Protein AF-A0A1B6KM93-F1 (afdb_monomer_lite)

pLDDT: mean 77.24, std 13.95, range [40.12, 96.69]

Foldseek 3Di:
DPVVVLVCCLVCLQVDFDPVVVVVVVVVVVVVCVVCVPPPDDVVVVVVVVVVVVVVLVVVQVVVCVVCPPQFPHADPNHTDHPPDDDQPCVDPVSVVVVVVVVLVVLLVLLQVFLVSQPVPDPPCSVVVLLCQWQAPSDVSSPPHPDDPPPDDDDGHGRGNRSVSSSVVSVVVSPPDPD

Structure (mmCIF, N/CA/C/O backbone):
data_AF-A0A1B6KM93-F1
#
_entry.id   AF-A0A1B6KM93-F1
#
loop_
_atom_site.group_PDB
_atom_site.id
_atom_site.type_symbol
_atom_site.label_atom_id
_atom_site.label_alt_id
_atom_site.label_comp_id
_atom_site.label_asym_id
_atom_site.label_entity_id
_atom_site.label_seq_id
_atom_site.pdbx_PDB_ins_code
_atom_site.Cartn_x
_atom_site.Cartn_y
_atom_site.Cartn_z
_atom_site.occupancy
_atom_site.B_iso_or_equiv
_atom_site.auth_seq_id
_atom_site.auth_comp_id
_atom_site.auth_asym_id
_atom_site.auth_atom_id
_atom_site.pdbx_PDB_model_num
ATOM 1 N N . GLN A 1 1 ? 16.558 24.446 -20.210 1.00 44.00 1 GLN A N 1
ATOM 2 C CA . GLN A 1 1 ? 15.477 23.505 -19.841 1.00 44.00 1 GLN A CA 1
ATOM 3 C C . GLN A 1 1 ? 15.990 22.076 -19.591 1.00 44.00 1 GLN A C 1
ATOM 5 O O . GLN A 1 1 ? 15.409 21.379 -18.768 1.00 44.00 1 GLN A O 1
ATOM 10 N N . ASP A 1 2 ? 17.076 21.635 -20.243 1.00 51.69 2 ASP A N 1
ATOM 11 C CA . ASP A 1 2 ? 17.429 20.204 -20.368 1.00 51.69 2 ASP A CA 1
ATOM 12 C C . ASP A 1 2 ? 17.963 19.510 -19.104 1.00 51.69 2 ASP A C 1
ATOM 14 O O . ASP A 1 2 ? 17.786 18.304 -18.944 1.00 51.69 2 ASP A O 1
ATOM 18 N N . SER A 1 3 ? 18.575 20.238 -18.159 1.00 51.62 3 SER A N 1
ATOM 19 C CA . SER A 1 3 ? 19.105 19.602 -16.939 1.00 51.62 3 SER A CA 1
ATOM 20 C C . SER A 1 3 ? 18.003 19.150 -15.976 1.00 51.62 3 SER A C 1
ATOM 22 O O . SER A 1 3 ? 18.165 18.139 -15.295 1.00 51.62 3 SER A O 1
ATOM 24 N N . TRP A 1 4 ? 16.870 19.859 -15.948 1.00 49.06 4 TRP A N 1
ATOM 25 C CA . TRP A 1 4 ? 15.710 19.493 -15.138 1.00 49.06 4 TRP A CA 1
ATOM 26 C C . TRP A 1 4 ? 15.012 18.263 -15.706 1.00 49.06 4 TRP A C 1
ATOM 28 O O . TRP A 1 4 ? 14.755 17.334 -14.949 1.00 49.06 4 TRP A O 1
ATOM 38 N N . ASP A 1 5 ? 14.803 18.184 -17.026 1.00 55.75 5 ASP A N 1
ATOM 39 C CA . ASP A 1 5 ? 14.232 16.976 -17.637 1.00 55.75 5 ASP A CA 1
ATOM 40 C C . ASP A 1 5 ? 15.175 15.775 -17.472 1.00 55.75 5 ASP A C 1
ATOM 42 O O . ASP A 1 5 ? 14.716 14.671 -17.191 1.00 55.75 5 ASP A O 1
ATOM 46 N N . HIS A 1 6 ? 16.499 15.969 -17.530 1.00 58.22 6 HIS A N 1
ATOM 47 C CA . HIS A 1 6 ? 17.445 14.875 -17.299 1.00 58.22 6 HIS A CA 1
ATOM 48 C C . HIS A 1 6 ? 17.464 14.393 -15.836 1.00 58.22 6 HIS A C 1
ATOM 50 O O . HIS A 1 6 ? 17.442 13.187 -15.582 1.00 58.22 6 HIS A O 1
ATOM 56 N N . ARG A 1 7 ? 17.418 15.314 -14.863 1.00 57.62 7 ARG A N 1
ATOM 57 C CA . ARG A 1 7 ? 17.329 14.981 -13.427 1.00 57.62 7 ARG A CA 1
ATOM 58 C C . ARG A 1 7 ? 15.984 14.349 -13.067 1.00 57.62 7 ARG A C 1
ATOM 60 O O . ARG A 1 7 ? 15.959 13.358 -12.343 1.00 57.62 7 ARG A O 1
ATOM 67 N N . CYS A 1 8 ? 14.883 14.855 -13.619 1.00 55.50 8 CYS A N 1
ATOM 68 C CA . CYS A 1 8 ? 13.566 14.241 -13.484 1.00 55.50 8 CYS A CA 1
ATOM 69 C C . CYS A 1 8 ? 13.518 12.867 -14.165 1.00 55.50 8 CYS A C 1
ATOM 71 O O . CYS A 1 8 ? 12.924 11.948 -13.618 1.00 55.50 8 CYS A O 1
ATOM 73 N N . ARG A 1 9 ? 14.173 12.665 -15.316 1.00 57.44 9 ARG A N 1
ATOM 74 C CA . ARG A 1 9 ? 14.289 11.335 -15.943 1.00 57.44 9 ARG A CA 1
ATOM 75 C C . ARG A 1 9 ? 15.038 10.343 -15.067 1.00 57.44 9 ARG A C 1
ATOM 77 O O . ARG A 1 9 ? 14.608 9.200 -14.996 1.00 57.44 9 ARG A O 1
ATOM 84 N N . LEU A 1 10 ? 16.110 10.768 -14.399 1.00 59.44 10 LEU A N 1
ATOM 85 C CA . LEU A 1 10 ? 16.860 9.909 -13.482 1.00 59.44 10 LEU A CA 1
ATOM 86 C C . LEU A 1 10 ? 16.018 9.545 -12.247 1.00 59.44 10 LEU A C 1
ATOM 88 O O . LEU A 1 10 ? 15.883 8.370 -11.918 1.00 59.44 10 LEU A O 1
ATOM 92 N N . LEU A 1 11 ? 15.409 10.546 -11.601 1.00 59.16 11 LEU A N 1
ATOM 93 C CA . LEU A 1 11 ? 14.628 10.371 -10.369 1.00 59.16 11 LEU A CA 1
ATOM 94 C C . LEU A 1 11 ? 13.292 9.646 -10.594 1.00 59.16 11 LEU A C 1
ATOM 96 O O . LEU A 1 11 ? 12.823 8.940 -9.709 1.00 59.16 11 LEU A O 1
ATOM 100 N N . PHE A 1 12 ? 12.693 9.786 -11.779 1.00 62.12 12 PHE A N 1
ATOM 101 C CA . PHE A 1 12 ? 11.371 9.245 -12.108 1.00 62.12 12 PHE A CA 1
ATOM 102 C C . PHE A 1 12 ? 11.409 8.163 -13.199 1.00 62.12 12 PHE A C 1
ATOM 104 O O . PHE A 1 12 ? 10.384 7.898 -13.826 1.00 62.12 12 PHE A O 1
ATOM 111 N N . CYS A 1 13 ? 12.549 7.506 -13.444 1.00 63.72 13 CYS A N 1
ATOM 112 C CA . CYS A 1 13 ? 12.642 6.444 -14.459 1.00 63.72 13 CYS A CA 1
ATOM 113 C C . CYS A 1 13 ? 11.688 5.261 -14.188 1.00 63.72 13 CYS A C 1
ATOM 115 O O . CYS A 1 13 ? 11.102 4.737 -15.130 1.00 63.72 13 CYS A O 1
ATOM 117 N N . CYS A 1 14 ? 11.451 4.916 -12.914 1.00 59.94 14 CYS A N 1
ATOM 118 C CA . CYS A 1 14 ? 10.459 3.913 -12.489 1.00 59.94 14 CYS A CA 1
ATOM 119 C C . CYS A 1 14 ? 9.000 4.404 -12.558 1.00 59.94 14 CYS A C 1
ATOM 121 O O . CYS A 1 14 ? 8.076 3.594 -12.540 1.00 59.94 14 CYS A O 1
ATOM 123 N N . ILE A 1 15 ? 8.785 5.723 -12.611 1.00 60.69 15 ILE A N 1
ATOM 124 C CA . ILE A 1 15 ? 7.458 6.357 -12.713 1.00 60.69 15 ILE A CA 1
ATOM 125 C C . ILE A 1 15 ? 7.076 6.598 -14.181 1.00 60.69 15 ILE A C 1
ATOM 127 O O . ILE A 1 15 ? 5.896 6.633 -14.526 1.00 60.69 15 ILE A O 1
ATOM 131 N N . ARG A 1 16 ? 8.063 6.741 -15.073 1.00 52.31 16 ARG A N 1
ATOM 132 C CA . ARG A 1 16 ? 7.851 6.996 -16.500 1.00 52.31 16 ARG A CA 1
ATOM 133 C C . ARG A 1 16 ? 7.408 5.708 -17.207 1.00 52.31 16 ARG A C 1
ATOM 135 O O . ARG A 1 16 ? 8.227 4.846 -17.518 1.00 52.31 16 ARG A O 1
ATOM 142 N N . SER A 1 17 ? 6.114 5.606 -17.494 1.00 51.66 17 SER A N 1
ATOM 143 C CA . SER A 1 17 ? 5.546 4.526 -18.303 1.00 51.66 17 SER A CA 1
ATOM 144 C C . SER A 1 17 ? 5.648 4.798 -19.808 1.00 51.66 17 SER A C 1
ATOM 146 O O . SER A 1 17 ? 5.855 5.930 -20.263 1.00 51.66 17 SER A O 1
ATOM 148 N N . THR A 1 18 ? 5.392 3.733 -20.563 1.00 54.69 18 THR A N 1
ATOM 149 C CA . THR A 1 18 ? 5.036 3.702 -21.985 1.00 54.69 18 THR A CA 1
ATOM 150 C C . THR A 1 18 ? 3.966 4.745 -22.353 1.00 54.69 18 THR A C 1
ATOM 152 O O . THR A 1 18 ? 3.224 5.226 -21.490 1.00 54.69 18 THR A O 1
ATOM 155 N N . ASP A 1 19 ? 3.895 5.118 -23.636 1.00 52.81 19 ASP A N 1
ATOM 156 C CA . ASP A 1 19 ? 3.108 6.252 -24.158 1.00 52.81 19 ASP A CA 1
ATOM 157 C C . ASP A 1 19 ? 1.618 6.261 -23.769 1.00 52.81 19 ASP A C 1
ATOM 159 O O . ASP A 1 19 ? 0.994 7.320 -23.756 1.00 52.81 19 ASP A O 1
ATOM 163 N N . ARG A 1 20 ? 1.056 5.116 -23.361 1.00 53.44 20 ARG A N 1
ATOM 164 C CA . ARG A 1 20 ? -0.337 4.995 -22.920 1.00 53.44 20 ARG A CA 1
ATOM 165 C C . ARG A 1 20 ? -0.620 5.658 -21.563 1.00 53.44 20 ARG A C 1
ATOM 167 O O . ARG A 1 20 ? -1.584 6.416 -21.489 1.00 53.44 20 ARG A O 1
ATOM 174 N N . ASN A 1 21 ? 0.201 5.477 -20.514 1.00 55.47 21 ASN A N 1
ATOM 175 C CA . ASN A 1 21 ? -0.108 6.134 -19.224 1.00 55.47 21 ASN A CA 1
ATOM 176 C C . ASN A 1 21 ? 0.271 7.622 -19.214 1.00 55.47 21 ASN A C 1
ATOM 178 O O . ASN A 1 21 ? -0.268 8.361 -18.394 1.00 55.47 21 ASN A O 1
ATOM 182 N N . LYS A 1 22 ? 1.113 8.103 -20.145 1.00 59.72 22 LYS A N 1
ATOM 183 C CA . LYS A 1 22 ? 1.321 9.554 -20.333 1.00 59.72 22 LYS A CA 1
ATOM 184 C C . LYS A 1 22 ? 0.001 10.267 -20.630 1.00 59.72 22 LYS A C 1
ATOM 186 O O . LYS A 1 22 ? -0.219 11.351 -20.103 1.00 59.72 22 LYS A O 1
ATO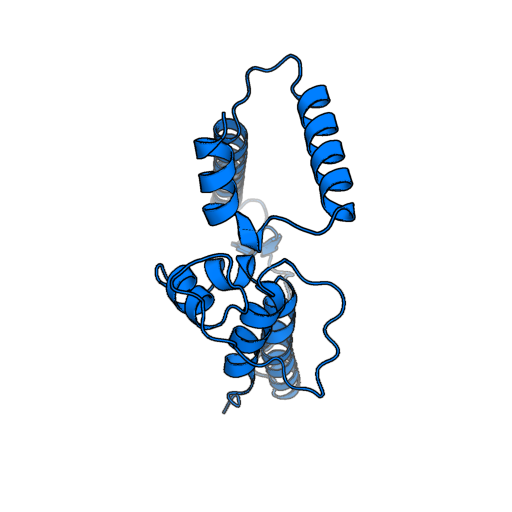M 191 N N . ASN A 1 23 ? -0.882 9.633 -21.406 1.00 61.38 23 ASN A N 1
ATOM 192 C CA . ASN A 1 23 ? -2.198 10.181 -21.723 1.00 61.38 23 ASN A CA 1
ATOM 193 C C . ASN A 1 23 ? -3.102 10.214 -20.482 1.00 61.38 23 ASN A C 1
ATOM 195 O O . ASN A 1 23 ? -3.645 11.263 -20.165 1.00 61.38 23 ASN A O 1
ATOM 199 N N . SER A 1 24 ? -3.177 9.128 -19.705 1.00 71.69 24 SER A N 1
ATOM 200 C CA . SER A 1 24 ? -4.012 9.088 -18.492 1.00 71.69 24 SER A CA 1
ATOM 201 C C . SER A 1 24 ? -3.549 10.055 -17.400 1.00 71.69 24 SER A C 1
ATOM 203 O O . SER A 1 24 ? -4.376 10.720 -16.786 1.00 71.69 24 SER A O 1
ATOM 205 N N . PHE A 1 25 ? -2.239 10.182 -17.160 1.00 68.44 25 PHE A N 1
ATOM 206 C CA . PHE A 1 25 ? -1.729 11.168 -16.200 1.00 68.44 25 PHE A CA 1
ATOM 207 C C . PHE A 1 25 ? -1.918 12.603 -16.690 1.00 68.44 25 PHE A C 1
ATOM 209 O O . PHE A 1 25 ? -2.215 13.474 -15.878 1.00 68.44 25 PHE A O 1
ATOM 216 N N . ALA A 1 26 ? -1.781 12.856 -17.996 1.00 73.81 26 ALA A N 1
ATOM 217 C CA . ALA A 1 26 ? -2.095 14.160 -18.568 1.00 73.81 26 ALA A CA 1
ATOM 218 C C . ALA A 1 26 ? -3.587 14.493 -18.429 1.00 73.81 26 ALA A C 1
ATOM 220 O O . ALA A 1 26 ? -3.916 15.632 -18.115 1.00 73.81 26 ALA A O 1
ATOM 221 N N . ASP A 1 27 ? -4.481 13.518 -18.590 1.00 76.00 27 ASP A N 1
ATOM 222 C CA . ASP A 1 27 ? -5.921 13.711 -18.402 1.00 76.00 27 ASP A CA 1
ATOM 223 C C . ASP A 1 27 ? -6.285 13.938 -16.929 1.00 76.00 27 ASP A C 1
ATOM 225 O O . ASP A 1 27 ? -7.061 14.840 -16.629 1.00 76.00 27 ASP A O 1
ATOM 229 N N . ILE A 1 28 ? -5.666 13.211 -15.991 1.00 81.31 28 ILE A N 1
ATOM 230 C CA . ILE A 1 28 ? -5.818 13.478 -14.550 1.00 81.31 28 ILE A CA 1
ATOM 231 C C . ILE A 1 28 ? -5.287 14.874 -14.207 1.00 81.31 28 ILE A C 1
ATOM 233 O O . ILE A 1 28 ? -5.949 15.624 -13.497 1.00 81.31 28 ILE A O 1
ATOM 237 N N . ALA A 1 29 ? -4.118 15.253 -14.727 1.00 78.00 29 ALA A N 1
ATOM 238 C CA . ALA A 1 29 ? -3.551 16.579 -14.505 1.00 78.00 29 ALA A CA 1
ATOM 239 C C . ALA A 1 29 ? -4.443 17.684 -15.087 1.00 78.00 29 ALA A C 1
ATOM 241 O O . ALA A 1 29 ? -4.610 18.714 -14.442 1.00 78.00 29 ALA A O 1
ATOM 242 N N . ARG A 1 30 ? -5.060 17.462 -16.256 1.00 79.19 30 ARG A N 1
ATOM 243 C CA . ARG A 1 30 ? -6.061 18.370 -16.837 1.00 79.19 30 ARG A CA 1
ATOM 244 C C . ARG A 1 30 ? -7.296 18.484 -15.951 1.00 79.19 30 ARG A C 1
ATOM 246 O O . ARG A 1 30 ? -7.665 19.596 -15.610 1.00 79.19 30 ARG A O 1
ATOM 253 N N . LEU A 1 31 ? -7.877 17.366 -15.513 1.00 84.25 31 LEU A N 1
ATOM 254 C CA . LEU A 1 31 ? -9.046 17.366 -14.625 1.00 84.25 31 LEU A CA 1
ATOM 255 C C . LEU A 1 31 ? -8.768 18.091 -13.304 1.00 84.25 31 LEU A C 1
ATOM 257 O O . LEU A 1 31 ? -9.589 18.884 -12.852 1.00 84.25 31 LEU A O 1
ATOM 261 N N . LEU A 1 32 ? -7.609 17.844 -12.691 1.00 76.56 32 LEU A N 1
ATOM 262 C CA . LEU A 1 32 ? -7.207 18.531 -11.463 1.00 76.56 32 LEU A CA 1
ATOM 263 C C . LEU A 1 32 ? -6.925 20.014 -11.724 1.00 76.56 32 LEU A C 1
ATOM 265 O O . LEU A 1 32 ? -7.325 20.849 -10.922 1.00 76.56 32 LEU A O 1
ATOM 269 N N . SER A 1 33 ? -6.293 20.355 -12.848 1.00 79.44 33 SER A N 1
ATOM 270 C CA . SER A 1 33 ? -6.052 21.747 -13.235 1.00 79.44 33 SER A CA 1
ATOM 271 C C . SER A 1 33 ? -7.346 22.507 -13.524 1.00 79.44 33 SER A C 1
ATOM 273 O O . SER A 1 33 ? -7.406 23.695 -13.230 1.00 79.44 33 SER A O 1
ATOM 275 N N . ASP A 1 34 ? -8.365 21.851 -14.081 1.00 81.38 34 ASP A N 1
ATOM 276 C CA . ASP A 1 34 ? -9.686 22.441 -14.311 1.00 81.38 34 ASP A CA 1
ATOM 277 C C . ASP A 1 34 ? -10.466 22.585 -12.998 1.00 81.38 34 ASP A C 1
ATOM 279 O O . ASP A 1 34 ? -11.120 23.601 -12.778 1.00 81.38 34 ASP A O 1
ATOM 283 N N . PHE A 1 35 ? -10.366 21.606 -12.094 1.00 80.69 35 PHE A N 1
ATOM 284 C CA . PHE A 1 35 ? -11.017 21.656 -10.782 1.00 80.69 35 PHE A CA 1
ATOM 285 C C . PHE A 1 35 ? -10.404 22.717 -9.854 1.00 80.69 35 PHE A C 1
ATOM 287 O O . PHE A 1 35 ? -11.125 23.394 -9.126 1.00 80.69 35 PHE A O 1
ATOM 294 N N . PHE A 1 36 ? -9.080 22.882 -9.892 1.00 75.44 36 PHE A N 1
ATOM 295 C CA . PHE A 1 36 ? -8.342 23.857 -9.082 1.00 75.44 36 PHE A CA 1
ATOM 296 C C . PHE A 1 36 ? -8.012 25.147 -9.837 1.00 75.44 36 PHE A C 1
ATOM 298 O O . PHE A 1 36 ? -7.194 25.929 -9.368 1.00 75.44 36 PHE A O 1
ATOM 305 N N . ARG A 1 37 ? -8.637 25.402 -10.992 1.00 75.19 37 ARG A N 1
ATOM 306 C CA . ARG A 1 37 ? -8.267 26.522 -11.873 1.00 75.19 37 ARG A CA 1
ATOM 307 C C . ARG A 1 37 ? -8.310 27.892 -11.188 1.00 75.19 37 ARG A C 1
ATOM 309 O O . ARG A 1 37 ? -7.537 28.771 -11.552 1.00 75.19 37 ARG A O 1
ATOM 316 N N . ASP A 1 38 ? -9.193 28.034 -10.202 1.00 78.00 38 ASP A N 1
ATOM 317 C CA . ASP A 1 38 ? -9.443 29.281 -9.475 1.00 78.00 38 ASP A CA 1
ATOM 318 C C . ASP A 1 38 ? -8.964 29.228 -8.007 1.00 78.00 38 ASP A C 1
ATOM 320 O O . ASP A 1 38 ? -9.225 30.149 -7.232 1.00 78.00 38 ASP A O 1
ATOM 324 N N . LEU A 1 39 ? -8.279 28.152 -7.602 1.00 69.12 39 LEU A N 1
ATOM 325 C CA . LEU A 1 39 ? -7.684 28.012 -6.274 1.00 69.12 39 LEU A CA 1
ATOM 326 C C . LEU A 1 39 ? -6.161 27.894 -6.420 1.00 69.12 39 LEU A C 1
ATOM 328 O O . LEU A 1 39 ? -5.675 26.959 -7.051 1.00 69.12 39 LEU A O 1
ATOM 332 N N . ASP A 1 40 ? -5.405 28.790 -5.783 1.00 74.50 40 ASP A N 1
ATOM 333 C CA . ASP A 1 40 ? -3.933 28.746 -5.726 1.00 74.50 40 ASP A CA 1
ATOM 334 C C . ASP A 1 40 ? -3.435 27.592 -4.823 1.00 74.50 40 ASP A C 1
ATOM 336 O O . ASP A 1 40 ? -2.781 27.812 -3.804 1.00 74.50 40 ASP A O 1
ATOM 340 N N . VAL A 1 41 ? -3.787 26.344 -5.152 1.00 73.50 41 VAL A N 1
ATOM 341 C CA . VAL A 1 41 ? -3.457 25.152 -4.356 1.00 73.50 41 VAL A CA 1
ATOM 342 C C . VAL A 1 41 ? -2.152 24.543 -4.845 1.00 73.50 41 VAL A C 1
ATOM 344 O O . VAL A 1 41 ? -2.023 24.131 -6.001 1.00 73.50 41 VAL A O 1
ATOM 347 N N . VAL A 1 42 ? -1.187 24.404 -3.944 1.00 79.31 42 VAL A N 1
ATOM 348 C CA . VAL A 1 42 ? 0.042 23.643 -4.197 1.00 79.31 42 VAL A CA 1
ATOM 349 C C . VAL A 1 42 ? -0.196 22.184 -3.769 1.00 79.31 42 VAL A C 1
ATOM 351 O O . VAL A 1 42 ? -0.945 21.945 -2.822 1.00 79.31 42 VAL A O 1
ATOM 354 N N . PRO A 1 43 ? 0.429 21.158 -4.387 1.00 75.81 43 PRO A N 1
ATOM 355 C CA . PRO A 1 43 ? 0.251 19.759 -3.970 1.00 75.81 43 PRO A CA 1
ATOM 356 C C . PRO A 1 43 ? 0.455 19.496 -2.465 1.00 75.81 43 PRO A C 1
ATOM 358 O O . PRO A 1 43 ? -0.152 18.581 -1.909 1.00 75.81 43 PRO A O 1
ATOM 361 N N . SER A 1 44 ? 1.267 20.314 -1.788 1.00 82.50 44 SER A N 1
ATOM 362 C CA . SER A 1 44 ? 1.431 20.295 -0.330 1.00 82.50 44 SER A CA 1
ATOM 363 C C . SER A 1 44 ? 0.137 20.569 0.434 1.00 82.50 44 SER A C 1
ATOM 365 O O . SER A 1 44 ? -0.078 19.959 1.478 1.00 82.50 44 SER A O 1
ATOM 367 N N . ASP A 1 45 ? -0.731 21.440 -0.075 1.00 87.69 45 ASP A N 1
ATOM 368 C CA . ASP A 1 45 ? -1.968 21.852 0.592 1.00 87.69 45 ASP A CA 1
ATOM 369 C C . ASP A 1 45 ? -3.007 20.736 0.540 1.00 87.69 45 ASP A C 1
ATOM 371 O O . ASP A 1 45 ? -3.708 20.490 1.519 1.00 87.69 45 ASP A O 1
ATOM 375 N N . VAL A 1 46 ? -3.046 19.984 -0.566 1.00 85.19 46 VAL A N 1
ATOM 376 C CA . VAL A 1 46 ? -3.867 18.770 -0.682 1.00 85.19 46 VAL A CA 1
ATOM 377 C C . VAL A 1 46 ? -3.417 17.734 0.348 1.00 85.19 46 VAL A C 1
ATOM 379 O O . VAL A 1 46 ? -4.244 17.171 1.066 1.00 85.19 46 VAL A O 1
ATOM 382 N N . VAL A 1 47 ? -2.104 17.510 0.473 1.00 88.12 47 VAL A N 1
ATOM 383 C CA . VAL A 1 47 ? -1.548 16.588 1.477 1.00 88.12 47 VAL A CA 1
ATOM 384 C C . VAL A 1 47 ? -1.868 17.070 2.893 1.00 88.12 47 VAL A C 1
ATOM 386 O O . VAL A 1 47 ? -2.343 16.281 3.710 1.00 88.12 47 VAL A O 1
ATOM 389 N N . ALA A 1 48 ? -1.666 18.356 3.184 1.00 93.81 48 ALA A N 1
ATOM 390 C CA . ALA A 1 48 ? -2.000 18.946 4.476 1.00 93.81 48 ALA A CA 1
ATOM 391 C C . ALA A 1 48 ? -3.500 18.811 4.786 1.00 93.81 48 ALA A C 1
ATOM 393 O O . ALA A 1 48 ? -3.859 18.421 5.896 1.00 93.81 48 ALA A O 1
ATOM 394 N N . GLY A 1 49 ? -4.368 19.037 3.797 1.00 93.44 49 GLY A N 1
ATOM 395 C CA . GLY A 1 49 ? -5.813 18.846 3.899 1.00 93.44 49 GLY A CA 1
ATOM 396 C C . GLY A 1 49 ? -6.187 17.406 4.247 1.00 93.44 49 GLY A C 1
ATOM 397 O O . GLY A 1 49 ? -6.926 17.182 5.203 1.00 93.44 49 GLY A O 1
ATOM 398 N N . LEU A 1 50 ? -5.619 16.415 3.554 1.00 93.75 50 LEU A N 1
ATOM 399 C CA . LEU A 1 50 ? -5.844 14.994 3.853 1.00 93.75 50 LEU A CA 1
ATOM 400 C C . LEU A 1 50 ? -5.363 14.611 5.263 1.00 93.75 50 LEU A C 1
ATOM 402 O O . LEU A 1 50 ? -6.047 13.870 5.974 1.00 93.75 50 LEU A O 1
ATOM 406 N N . VAL A 1 51 ? -4.216 15.140 5.697 1.00 95.81 51 VAL A N 1
ATOM 407 C CA . VAL A 1 51 ? -3.681 14.916 7.050 1.00 95.81 51 VAL A CA 1
ATOM 408 C C . VAL A 1 51 ? -4.590 15.535 8.113 1.00 95.81 51 VAL A C 1
ATOM 410 O O . VAL A 1 51 ? -4.902 14.879 9.111 1.00 95.81 51 VAL A O 1
ATOM 413 N N . LEU A 1 52 ? -5.045 16.773 7.905 1.00 96.69 52 LEU A N 1
ATOM 414 C CA . LEU A 1 52 ? -5.955 17.462 8.821 1.00 96.69 52 LEU A CA 1
ATOM 415 C C . LEU A 1 52 ? -7.316 16.767 8.895 1.00 96.69 52 LEU A C 1
ATOM 417 O O . LEU A 1 52 ? -7.810 16.548 9.999 1.00 96.69 52 LEU A O 1
ATOM 421 N N . LEU A 1 53 ? -7.876 16.340 7.760 1.00 96.06 53 LEU A N 1
ATOM 422 C CA . LEU A 1 53 ? -9.104 15.543 7.717 1.00 96.06 53 LEU A CA 1
ATOM 423 C C . LEU A 1 53 ? -8.949 14.251 8.519 1.00 96.06 53 LEU A C 1
ATOM 425 O O . LEU A 1 53 ? -9.799 13.930 9.348 1.00 96.06 53 LEU A O 1
ATOM 429 N N . ARG A 1 54 ? -7.834 13.532 8.343 1.00 94.00 54 ARG A N 1
ATOM 430 C CA . ARG A 1 54 ? -7.571 12.307 9.108 1.00 94.00 54 ARG A CA 1
ATOM 431 C C . ARG A 1 54 ? -7.427 12.578 10.606 1.00 94.00 54 ARG A C 1
ATOM 433 O O . ARG A 1 54 ? -7.870 11.763 11.413 1.00 94.00 54 ARG A O 1
ATOM 440 N N . LYS A 1 55 ? -6.816 13.703 10.988 1.00 94.88 55 LYS A N 1
ATOM 441 C CA . LYS A 1 55 ? -6.710 14.129 12.390 1.00 94.88 55 LYS A CA 1
ATOM 442 C C . LYS A 1 55 ? -8.084 14.458 12.973 1.00 94.88 55 LYS A C 1
ATOM 444 O O . LYS A 1 55 ? -8.382 14.015 14.076 1.00 94.88 55 LYS A O 1
ATOM 449 N N . PHE A 1 56 ? -8.917 15.180 12.229 1.00 95.56 56 PHE A N 1
ATOM 450 C CA . PHE A 1 56 ? -10.268 15.536 12.651 1.00 95.56 56 PHE A CA 1
ATOM 451 C C . PHE A 1 56 ? -11.141 14.291 12.853 1.00 95.56 56 PHE A C 1
ATOM 453 O O . PHE A 1 56 ? -11.714 14.128 13.924 1.00 95.56 56 PHE A O 1
ATOM 460 N N . GLN A 1 57 ? -11.118 13.350 11.901 1.00 93.06 57 GLN A N 1
ATOM 461 C CA . GLN A 1 57 ? -11.809 12.058 12.023 1.00 93.06 57 GLN A CA 1
ATOM 462 C C . GLN A 1 57 ? -11.423 11.299 13.300 1.00 93.06 57 GLN A C 1
ATOM 464 O O . GLN A 1 57 ? -12.286 10.720 13.950 1.00 93.06 57 GLN A O 1
ATOM 469 N N . LYS A 1 58 ? -10.135 11.299 13.678 1.00 91.69 58 LYS A N 1
ATOM 470 C CA . LYS A 1 58 ? -9.678 10.656 14.921 1.00 91.69 58 LYS A CA 1
ATOM 471 C C . LYS A 1 58 ? -10.205 11.363 16.168 1.00 91.69 58 LYS A C 1
ATOM 473 O O . LYS A 1 58 ? -10.680 10.694 17.076 1.00 91.69 58 LYS A O 1
ATOM 478 N N . ILE A 1 59 ? -10.163 12.696 16.193 1.00 92.88 59 ILE A N 1
ATOM 479 C CA . ILE A 1 59 ? -10.670 13.489 17.324 1.00 92.88 59 ILE A CA 1
ATOM 480 C C . ILE A 1 59 ? -12.175 13.263 17.510 1.00 92.88 59 ILE A C 1
ATOM 482 O O . ILE A 1 59 ? -12.633 13.086 18.636 1.00 92.88 59 ILE A O 1
ATOM 486 N N . GLU A 1 60 ? -12.950 13.231 16.423 1.00 90.94 60 GLU A N 1
ATOM 487 C CA . GLU A 1 60 ? -14.384 12.935 16.497 1.00 90.94 60 GLU A CA 1
ATOM 488 C C . GLU A 1 60 ? -14.650 11.518 17.014 1.00 90.94 60 GLU A C 1
ATOM 490 O O . GLU A 1 60 ? -15.495 11.336 17.889 1.00 90.94 60 GLU A O 1
ATOM 495 N N . GLN A 1 61 ? -13.903 10.522 16.530 1.00 90.31 61 GLN A N 1
ATOM 496 C CA . GLN A 1 61 ? -14.002 9.141 17.012 1.00 90.31 61 GLN A CA 1
ATOM 497 C C . GLN A 1 61 ? -13.703 9.040 18.514 1.00 90.31 61 GLN A C 1
ATOM 499 O O . GLN A 1 61 ? -14.474 8.430 19.254 1.00 90.31 61 GLN A O 1
ATOM 504 N N . GLU A 1 62 ? -12.635 9.689 18.984 1.00 89.38 62 GLU A N 1
ATOM 505 C CA . GLU A 1 62 ? -12.282 9.751 20.408 1.00 89.38 62 GLU A CA 1
ATOM 506 C C . GLU A 1 62 ? -13.364 10.462 21.234 1.00 89.38 62 GLU A C 1
ATOM 508 O O . GLU A 1 62 ? -13.713 10.008 22.324 1.00 89.38 62 GLU A O 1
ATOM 513 N N . ALA A 1 63 ? -13.94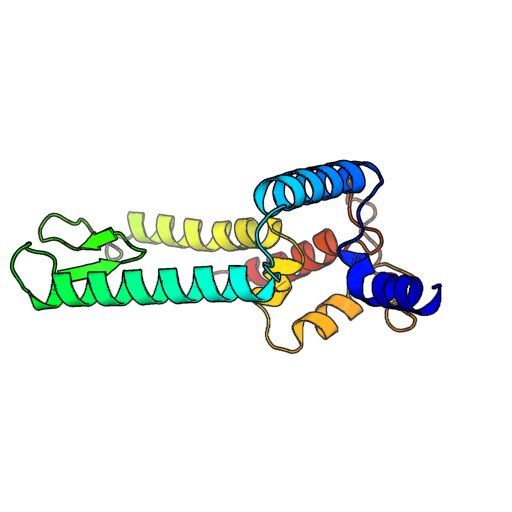6 11.549 20.721 1.00 90.00 63 ALA A N 1
ATOM 514 C CA . ALA A 1 63 ? -15.040 12.250 21.389 1.00 90.00 63 ALA A CA 1
ATOM 515 C C . ALA A 1 63 ? -16.292 11.367 21.531 1.00 90.00 63 ALA A C 1
ATOM 517 O O . ALA A 1 63 ? -16.924 11.377 22.589 1.00 90.00 63 ALA A O 1
ATOM 518 N N . VAL A 1 64 ? -16.634 10.579 20.504 1.00 87.81 64 VAL A N 1
ATOM 519 C CA . VAL A 1 64 ? -17.772 9.644 20.546 1.00 87.81 64 VAL A CA 1
ATOM 520 C C . VAL A 1 64 ? -17.544 8.533 21.573 1.00 87.81 64 VAL A C 1
ATOM 522 O O . VAL A 1 64 ? -18.452 8.246 22.355 1.00 87.81 64 VAL A O 1
ATOM 525 N N . VAL A 1 65 ? -16.340 7.955 21.616 1.00 87.94 65 VAL A N 1
ATOM 526 C CA . VAL A 1 65 ? -15.973 6.934 22.615 1.00 87.94 65 VAL A CA 1
ATOM 527 C C . VAL A 1 65 ? -16.038 7.520 24.031 1.00 87.94 65 VAL A C 1
ATOM 529 O O . VAL A 1 65 ? -16.692 6.959 24.908 1.00 87.94 65 VAL A O 1
ATOM 532 N N . ASN A 1 66 ? -15.464 8.709 24.247 1.00 86.69 66 ASN A N 1
ATOM 533 C CA . ASN A 1 66 ? -15.448 9.366 25.558 1.00 86.69 66 ASN A CA 1
ATOM 534 C C . ASN A 1 66 ? -16.847 9.732 26.078 1.00 86.69 66 ASN A C 1
ATOM 536 O O . ASN A 1 66 ? -17.074 9.742 27.289 1.00 86.69 66 ASN A O 1
ATOM 540 N N . GLN A 1 67 ? -17.801 10.018 25.190 1.00 83.19 67 GLN A N 1
ATOM 541 C CA . GLN A 1 67 ? -19.166 10.362 25.588 1.00 83.19 67 GLN A CA 1
ATOM 542 C C . GLN A 1 67 ? -19.968 9.173 26.143 1.00 83.19 67 GLN A C 1
ATOM 544 O O . GLN A 1 67 ? -21.009 9.423 26.746 1.00 83.19 67 GLN A O 1
ATOM 549 N N . HIS A 1 68 ? -19.529 7.916 25.962 1.00 71.06 68 HIS A N 1
ATOM 550 C CA . HIS A 1 68 ? -20.194 6.687 26.448 1.00 71.06 68 HIS A CA 1
ATOM 551 C C . HIS A 1 68 ? -21.701 6.563 26.113 1.00 71.06 68 HIS A C 1
ATOM 553 O O . HIS A 1 68 ? -22.407 5.736 26.684 1.00 71.06 68 HIS A O 1
ATOM 559 N N . LYS A 1 69 ? -22.224 7.369 25.180 1.00 68.19 69 LYS A N 1
ATOM 560 C CA . LYS A 1 69 ? -23.659 7.426 24.850 1.00 68.19 69 LYS A CA 1
ATOM 561 C C . LYS A 1 69 ? -24.116 6.339 23.873 1.00 68.19 69 LYS A C 1
ATOM 563 O O . LYS A 1 69 ? -25.297 6.016 23.861 1.00 68.19 69 LYS A O 1
ATOM 568 N N . ASN A 1 70 ? -23.205 5.789 23.065 1.00 70.75 70 ASN A N 1
ATOM 569 C CA . ASN A 1 70 ? -23.543 5.020 21.858 1.00 70.75 70 ASN A CA 1
ATOM 570 C C . ASN A 1 70 ? -23.126 3.535 21.903 1.00 70.75 70 ASN A C 1
ATOM 572 O O . ASN A 1 70 ? -22.936 2.939 20.846 1.00 70.75 70 ASN A O 1
ATOM 576 N N . ASP A 1 71 ? -22.928 2.946 23.092 1.00 82.81 71 ASP A N 1
ATOM 577 C CA . ASP A 1 71 ? -22.452 1.550 23.268 1.00 82.81 71 ASP A CA 1
ATOM 578 C C . ASP A 1 71 ? -21.218 1.206 22.400 1.00 82.81 71 ASP A C 1
ATOM 580 O O . ASP A 1 71 ? -21.009 0.076 21.962 1.00 82.81 71 ASP A O 1
ATOM 584 N N . THR A 1 72 ? -20.425 2.234 22.084 1.00 88.38 72 THR A N 1
ATOM 585 C CA . THR A 1 72 ? -19.253 2.162 21.214 1.00 88.38 72 THR A CA 1
ATOM 586 C C . THR A 1 72 ? -18.021 2.218 22.098 1.00 88.38 72 THR A C 1
ATOM 588 O O . THR A 1 72 ? -17.784 3.233 22.753 1.00 88.38 72 THR A O 1
ATOM 591 N N . TYR A 1 73 ? -17.255 1.132 22.124 1.00 87.25 73 TYR A N 1
ATOM 592 C CA . TYR A 1 73 ? -16.067 1.010 22.969 1.00 87.25 73 TYR A CA 1
ATOM 593 C C . TYR A 1 73 ? -14.824 1.601 22.301 1.00 87.25 73 TYR A C 1
ATOM 595 O O . TYR A 1 73 ? -14.013 2.244 22.957 1.00 87.25 73 TYR A O 1
ATOM 603 N N . GLU A 1 74 ? -14.671 1.385 20.994 1.00 90.38 74 GLU A N 1
ATOM 604 C CA . GLU A 1 74 ? -13.504 1.815 20.219 1.00 90.38 74 GLU A CA 1
ATOM 605 C C . GLU A 1 74 ? -13.853 1.871 18.725 1.00 90.38 74 GLU A C 1
ATOM 607 O O . GLU A 1 74 ? -14.863 1.318 18.299 1.00 90.38 74 GLU A O 1
ATOM 612 N N . TYR A 1 75 ? -13.015 2.507 17.907 1.00 90.56 75 TYR A N 1
ATOM 613 C CA . TYR A 1 75 ? -13.071 2.408 16.449 1.00 90.56 75 TYR A CA 1
ATOM 614 C C . TYR A 1 75 ? -11.901 1.574 15.916 1.00 90.56 75 TYR A C 1
ATOM 616 O O . TYR A 1 75 ? -10.741 1.936 16.103 1.00 90.56 75 TYR A O 1
ATOM 624 N N . LEU A 1 76 ? -12.193 0.510 15.164 1.00 89.38 76 LEU A N 1
ATOM 625 C CA . LEU A 1 76 ? -11.190 -0.302 14.466 1.00 89.38 76 LEU A CA 1
ATOM 626 C C . LEU A 1 76 ? -11.341 -0.111 12.960 1.00 89.38 76 LEU A C 1
ATOM 628 O O . LEU A 1 76 ? -12.421 -0.286 12.402 1.00 89.38 76 LEU A O 1
ATOM 632 N N . SER A 1 77 ? -10.260 0.293 12.288 1.00 86.25 77 SER A N 1
ATOM 633 C CA . SER A 1 77 ? -10.264 0.577 10.841 1.00 86.25 77 SER A CA 1
ATOM 634 C C . SER A 1 77 ? -11.350 1.576 10.397 1.00 86.25 77 SER A C 1
ATOM 636 O O . SER A 1 77 ? -11.810 1.537 9.261 1.00 86.25 77 SER A O 1
ATOM 638 N N . GLY A 1 78 ? -11.756 2.492 11.285 1.00 86.06 78 GLY A N 1
ATOM 639 C CA . GLY A 1 78 ? -12.822 3.468 11.031 1.00 86.06 78 GLY A CA 1
ATOM 640 C C . GLY A 1 78 ? -14.247 2.956 11.275 1.00 86.06 78 GLY A C 1
ATOM 641 O O . GLY A 1 78 ? -15.190 3.709 11.051 1.00 86.06 78 GLY A O 1
ATOM 642 N N . VAL A 1 79 ? -14.413 1.722 11.757 1.00 89.06 79 VAL A N 1
ATOM 643 C CA . VAL A 1 79 ? -15.711 1.113 12.084 1.00 89.06 79 VAL A CA 1
ATOM 644 C C . VAL A 1 79 ? -15.891 1.069 13.608 1.00 89.06 79 VAL A C 1
ATOM 646 O O . VAL A 1 79 ? -14.950 0.675 14.301 1.00 89.06 79 VAL A O 1
ATOM 649 N N . PRO A 1 80 ? -17.058 1.464 14.155 1.00 90.50 80 PRO A N 1
ATOM 650 C CA . PRO A 1 80 ? -17.307 1.411 15.593 1.00 90.50 80 PRO A CA 1
ATOM 651 C C . PRO A 1 80 ? -17.432 -0.035 16.087 1.00 90.50 80 PRO A C 1
ATOM 653 O O . PRO A 1 80 ? -18.188 -0.836 15.536 1.00 90.50 80 PRO A O 1
ATOM 656 N N . VAL A 1 81 ? -16.720 -0.346 17.164 1.00 92.00 81 VAL A N 1
ATOM 657 C CA . VAL A 1 81 ? -16.827 -1.591 17.922 1.00 92.00 81 VAL A CA 1
ATOM 658 C C . VAL A 1 81 ? -17.913 -1.423 18.972 1.00 92.00 81 VAL A C 1
ATOM 660 O O . VAL A 1 81 ? -17.807 -0.598 19.878 1.00 92.00 81 VAL A O 1
ATOM 663 N N . THR A 1 82 ? -18.945 -2.242 18.847 1.00 91.62 82 THR A N 1
ATOM 664 C CA . THR A 1 82 ? -20.118 -2.283 19.729 1.00 91.62 82 THR A CA 1
ATOM 665 C C . THR A 1 82 ? -20.264 -3.652 20.385 1.00 91.62 82 THR A C 1
ATOM 667 O O . THR A 1 82 ? -19.607 -4.613 19.976 1.00 91.62 82 THR A O 1
ATOM 670 N N . SER A 1 83 ? -21.177 -3.780 21.349 1.00 88.75 83 SER A N 1
ATOM 671 C CA . SER A 1 83 ? -21.505 -5.060 22.004 1.00 88.75 83 SER A CA 1
ATOM 672 C C . SER A 1 83 ? -21.913 -6.177 21.029 1.00 88.75 83 SER A C 1
ATOM 674 O O . SER A 1 83 ? -21.651 -7.352 21.277 1.00 88.75 83 SER A O 1
ATOM 676 N N . ASN A 1 84 ? -22.490 -5.818 19.878 1.00 89.75 84 ASN A N 1
ATOM 677 C CA . ASN A 1 84 ? -22.909 -6.757 18.832 1.00 89.75 84 ASN A CA 1
ATOM 678 C C . ASN A 1 84 ? -21.790 -7.131 17.844 1.00 89.75 84 ASN A C 1
ATOM 680 O O . ASN A 1 84 ? -22.010 -7.930 16.928 1.00 89.75 84 ASN A O 1
ATOM 684 N N . THR A 1 85 ? -20.600 -6.544 17.984 1.00 90.75 85 THR A N 1
ATOM 685 C CA . THR A 1 85 ? -19.489 -6.771 17.053 1.00 90.75 85 THR A CA 1
ATOM 686 C C . THR A 1 85 ? -18.913 -8.168 17.254 1.00 90.75 85 THR A C 1
ATOM 688 O O . THR A 1 85 ? -18.481 -8.532 18.345 1.00 90.75 85 THR A O 1
ATOM 691 N N . LYS A 1 86 ? -18.895 -8.969 16.184 1.00 90.12 86 LYS A N 1
ATOM 692 C CA . LYS A 1 86 ? -18.344 -10.327 16.207 1.00 90.12 86 LYS A CA 1
ATOM 693 C C . LYS A 1 86 ? -16.893 -10.306 15.751 1.00 90.12 86 LYS A C 1
ATOM 695 O O . LYS A 1 86 ? -16.609 -10.008 14.594 1.00 90.12 86 LYS A O 1
ATOM 700 N N . PHE A 1 87 ? -15.991 -10.659 16.656 1.00 89.31 87 PHE A N 1
ATOM 701 C CA . PHE A 1 87 ? -14.581 -10.843 16.333 1.00 89.31 87 PHE A CA 1
ATOM 702 C C . PHE A 1 87 ? -14.323 -12.226 15.740 1.00 89.31 87 PHE A C 1
ATOM 704 O O . PHE A 1 87 ? -15.031 -13.189 16.036 1.00 89.31 87 PHE A O 1
ATOM 711 N N . LEU A 1 88 ? -13.282 -12.320 14.913 1.00 89.69 88 LEU A N 1
ATOM 712 C CA . LEU A 1 88 ? -12.832 -13.586 14.350 1.00 89.69 88 LEU A CA 1
ATOM 713 C C . LEU A 1 88 ? -12.318 -14.504 15.483 1.00 89.69 88 LEU A C 1
ATOM 715 O O . LEU A 1 88 ? -11.382 -14.117 16.190 1.00 89.69 88 LEU A O 1
ATOM 719 N N . PRO A 1 89 ? -12.895 -15.704 15.689 1.00 90.06 89 PRO A N 1
ATOM 720 C CA . PRO A 1 89 ? -12.527 -16.573 16.802 1.00 90.06 89 PRO A CA 1
ATOM 721 C C . PRO A 1 89 ? -11.231 -17.342 16.503 1.00 90.06 89 PRO A C 1
ATOM 723 O O . PRO A 1 89 ? -11.255 -18.498 16.094 1.00 90.06 89 PRO A O 1
ATOM 726 N N . LEU A 1 90 ? -10.077 -16.725 16.763 1.00 88.19 90 LEU A N 1
ATOM 727 C CA . LEU A 1 90 ? -8.754 -17.319 16.491 1.00 88.19 90 LEU A CA 1
ATOM 728 C C . LEU A 1 90 ? -8.405 -18.553 17.349 1.00 88.19 90 LEU A C 1
ATOM 730 O O . LEU A 1 90 ? -7.382 -19.186 17.117 1.00 88.19 90 LEU A O 1
ATOM 734 N N . ARG A 1 91 ? -9.223 -18.889 18.356 1.00 90.00 91 ARG A N 1
ATOM 735 C CA . ARG A 1 91 ? -9.035 -20.085 19.196 1.00 90.00 91 ARG A CA 1
ATOM 736 C C . ARG A 1 91 ? -9.479 -21.371 18.491 1.00 90.00 91 ARG A C 1
ATOM 738 O O . ARG A 1 91 ? -9.023 -22.449 18.855 1.00 90.00 91 ARG A O 1
ATOM 745 N N . ASP A 1 92 ? -10.386 -21.261 17.528 1.00 92.81 92 ASP A N 1
ATOM 746 C CA . ASP A 1 92 ? -10.846 -22.400 16.744 1.00 92.81 92 ASP A CA 1
ATOM 747 C C . ASP A 1 92 ? -9.833 -22.697 15.629 1.00 92.81 92 ASP A C 1
ATOM 749 O O . ASP A 1 92 ? -9.464 -21.817 14.846 1.00 92.81 92 ASP A O 1
ATOM 753 N N . ALA A 1 93 ? -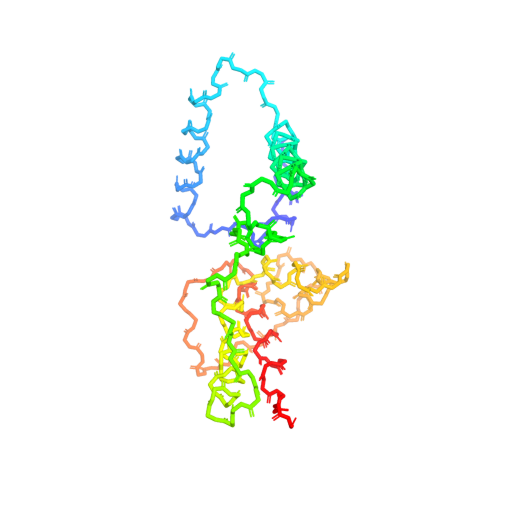9.381 -23.951 15.572 1.00 90.62 93 ALA A N 1
ATOM 754 C CA . ALA A 1 93 ? -8.365 -24.408 14.636 1.00 90.62 93 ALA A CA 1
ATOM 755 C C . ALA A 1 93 ? -8.759 -24.180 13.166 1.00 90.62 93 ALA A C 1
ATOM 757 O O . ALA A 1 93 ? -7.889 -23.853 12.359 1.00 90.62 93 ALA A O 1
ATOM 758 N N . GLN A 1 94 ? -10.046 -24.295 12.812 1.00 90.81 94 GLN A N 1
ATOM 759 C CA . GLN A 1 94 ? -10.491 -24.084 11.428 1.00 90.81 94 GLN A CA 1
ATOM 760 C C . GLN A 1 94 ? -10.340 -22.617 11.010 1.00 90.81 94 GLN A C 1
ATOM 762 O O . GLN A 1 94 ? -9.743 -22.311 9.976 1.00 90.81 94 GLN A O 1
ATOM 767 N N . TYR A 1 95 ? -10.815 -21.685 11.841 1.00 90.44 95 TYR A N 1
ATOM 768 C CA . TYR A 1 95 ? -10.681 -20.251 11.569 1.00 90.44 95 TYR A CA 1
ATOM 769 C C . TYR A 1 95 ? -9.223 -19.794 11.610 1.00 90.44 95 TYR A C 1
ATOM 771 O O . TYR A 1 95 ? -8.832 -18.935 10.819 1.00 90.44 95 TYR A O 1
ATOM 779 N N . TYR A 1 96 ? -8.408 -20.386 12.485 1.00 90.19 96 TYR A N 1
ATOM 780 C CA . TYR A 1 96 ? -6.980 -20.096 12.552 1.00 90.19 96 TYR A CA 1
ATOM 781 C C . TYR A 1 96 ? -6.249 -20.481 11.255 1.00 90.19 96 TYR A C 1
ATOM 783 O O . TYR A 1 96 ? -5.508 -19.663 10.710 1.00 90.19 96 TYR A O 1
ATOM 791 N N . GLN A 1 97 ? -6.520 -21.665 10.695 1.00 90.38 97 GLN A N 1
ATOM 792 C CA . GLN A 1 97 ? -5.941 -22.091 9.412 1.00 90.38 97 GLN A CA 1
ATOM 793 C C . GLN A 1 97 ? -6.356 -21.183 8.245 1.00 90.38 97 GLN A C 1
ATOM 795 O O . GLN A 1 97 ? -5.532 -20.813 7.399 1.00 90.38 97 GLN A O 1
ATOM 800 N N . HIS A 1 98 ? -7.624 -20.767 8.204 1.00 90.75 98 HIS A N 1
ATOM 801 C CA . HIS A 1 98 ? -8.079 -19.793 7.211 1.00 90.75 98 HIS A CA 1
ATOM 802 C C . HIS A 1 98 ? -7.380 -18.443 7.379 1.00 90.75 98 HIS A C 1
ATOM 804 O O . HIS A 1 98 ? -6.955 -17.845 6.392 1.00 90.75 98 HIS A O 1
ATOM 810 N N . PHE A 1 99 ? -7.197 -17.983 8.615 1.00 91.00 99 PHE A N 1
ATOM 811 C CA . PHE A 1 99 ? -6.491 -16.739 8.898 1.00 91.00 99 PHE A CA 1
ATOM 812 C C . PHE A 1 99 ? -5.015 -16.794 8.471 1.00 91.00 99 PHE A C 1
ATOM 814 O O . PHE A 1 99 ? -4.528 -15.855 7.842 1.00 91.00 99 PHE A O 1
ATOM 821 N N . GLN A 1 100 ? -4.324 -17.914 8.707 1.00 89.94 100 GLN A N 1
ATOM 822 C CA . GLN A 1 100 ? -2.964 -18.134 8.198 1.00 89.94 100 GLN A CA 1
ATOM 823 C C . GLN A 1 100 ? -2.911 -18.085 6.665 1.00 89.94 100 GLN A C 1
ATOM 825 O O . GLN A 1 100 ? -2.012 -17.466 6.095 1.00 89.94 100 GLN A O 1
ATOM 830 N N . SER A 1 101 ? -3.909 -18.667 5.993 1.00 90.06 101 SER A N 1
ATOM 831 C CA . SER A 1 101 ? -4.019 -18.605 4.531 1.00 90.06 101 SER A CA 1
ATOM 832 C C . SER A 1 101 ? -4.199 -17.165 4.043 1.00 90.06 101 SER A C 1
ATOM 834 O O . SER A 1 101 ? -3.538 -16.750 3.094 1.00 90.06 101 SER A O 1
ATOM 836 N N . VAL A 1 102 ? -5.040 -16.370 4.715 1.00 91.69 102 VAL A N 1
ATOM 837 C CA . VAL A 1 102 ? -5.223 -14.943 4.398 1.00 91.69 102 VAL A CA 1
ATOM 838 C C . VAL A 1 102 ? -3.906 -14.183 4.535 1.00 91.69 102 VAL A C 1
ATOM 840 O O . VAL A 1 102 ? -3.552 -13.438 3.625 1.00 91.69 102 VAL A O 1
ATOM 843 N N . ILE A 1 103 ? -3.150 -14.397 5.617 1.00 88.69 103 ILE A N 1
ATOM 844 C CA . ILE A 1 103 ? -1.831 -13.770 5.802 1.00 88.69 103 ILE A CA 1
ATOM 845 C C . ILE A 1 103 ? -0.882 -14.164 4.667 1.00 88.69 103 ILE A C 1
ATOM 847 O O . ILE A 1 103 ? -0.216 -13.299 4.097 1.00 88.69 103 ILE A O 1
ATOM 851 N N . HIS A 1 104 ? -0.834 -15.448 4.309 1.00 86.94 104 HIS A N 1
ATOM 852 C CA . HIS A 1 104 ? 0.019 -15.935 3.228 1.00 86.94 104 HIS A CA 1
ATOM 853 C C . HIS A 1 104 ? -0.316 -15.248 1.896 1.00 86.94 104 HIS A C 1
ATOM 855 O O . HIS A 1 104 ? 0.555 -14.637 1.277 1.00 86.94 104 HIS A O 1
ATOM 861 N N . TYR A 1 105 ? -1.591 -15.245 1.497 1.00 89.31 105 TYR A N 1
ATOM 862 C CA . TYR A 1 105 ? -2.020 -14.625 0.241 1.00 89.31 105 TYR A CA 1
ATOM 863 C C . TYR A 1 105 ? -1.933 -13.091 0.249 1.00 89.31 105 TYR A C 1
ATOM 865 O O . TYR A 1 105 ? -1.716 -12.485 -0.803 1.00 89.31 105 TYR A O 1
ATOM 873 N N . MET A 1 106 ? -2.015 -12.455 1.422 1.00 89.38 106 MET A N 1
ATOM 874 C CA . MET A 1 106 ? -1.855 -11.005 1.554 1.00 89.38 106 MET A CA 1
ATOM 875 C C . MET A 1 106 ? -0.467 -10.532 1.101 1.00 89.38 106 MET A C 1
ATOM 877 O O . MET A 1 106 ? -0.357 -9.456 0.518 1.00 89.38 106 MET A O 1
ATOM 881 N N . HIS A 1 107 ? 0.587 -11.334 1.288 1.00 85.31 107 HIS A N 1
ATOM 882 C CA . HIS A 1 107 ? 1.932 -10.981 0.815 1.00 85.31 107 HIS A CA 1
ATOM 883 C C . HIS A 1 107 ? 1.979 -10.821 -0.710 1.00 85.31 107 HIS A C 1
ATOM 885 O O . HIS A 1 107 ? 2.538 -9.844 -1.213 1.00 85.31 107 HIS A O 1
ATOM 891 N N . TYR A 1 108 ? 1.329 -11.725 -1.446 1.00 88.94 108 TYR A N 1
ATOM 892 C CA . TYR A 1 108 ? 1.220 -11.634 -2.904 1.00 88.94 108 TYR A CA 1
ATOM 893 C C . TYR A 1 108 ? 0.351 -10.449 -3.332 1.00 88.94 108 TYR A C 1
ATOM 895 O O . TYR A 1 108 ? 0.707 -9.735 -4.270 1.00 88.94 108 TYR A O 1
ATOM 903 N N . ALA A 1 109 ? -0.750 -10.195 -2.616 1.00 91.12 109 ALA A N 1
ATOM 904 C CA . ALA A 1 109 ? -1.606 -9.040 -2.876 1.00 91.12 109 ALA A CA 1
ATOM 905 C C . ALA A 1 109 ? -0.843 -7.715 -2.703 1.00 91.12 109 ALA A C 1
ATOM 907 O O . ALA A 1 109 ? -0.940 -6.835 -3.556 1.00 91.12 109 ALA A O 1
ATOM 908 N N . LEU A 1 110 ? -0.030 -7.583 -1.649 1.00 89.94 110 LEU A N 1
ATOM 909 C CA . LEU A 1 110 ? 0.827 -6.413 -1.441 1.00 89.94 110 LEU A CA 1
ATOM 910 C C . LEU A 1 110 ? 1.892 -6.276 -2.532 1.00 89.94 110 LEU A C 1
ATOM 912 O O . LEU A 1 110 ? 2.154 -5.169 -3.000 1.00 89.94 110 LEU A O 1
ATOM 916 N N . ALA A 1 111 ? 2.486 -7.388 -2.962 1.00 88.81 111 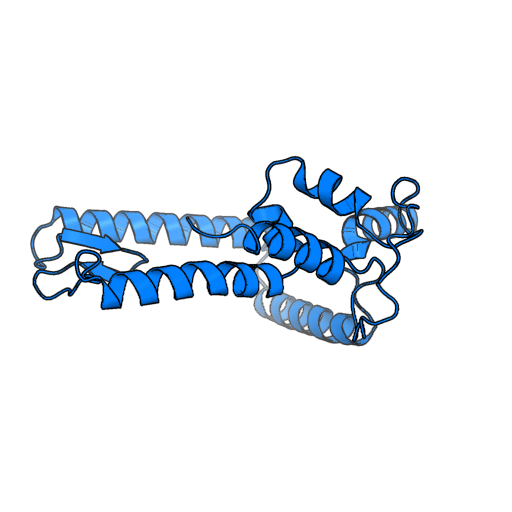ALA A N 1
ATOM 917 C CA . ALA A 1 111 ? 3.508 -7.388 -4.001 1.00 88.81 111 ALA A CA 1
ATOM 918 C C . ALA A 1 111 ? 2.965 -6.944 -5.376 1.00 88.81 111 ALA A C 1
ATOM 920 O O . ALA A 1 111 ? 3.695 -6.326 -6.152 1.00 88.81 111 ALA A O 1
ATOM 921 N N . ALA A 1 112 ? 1.674 -7.170 -5.651 1.00 89.00 112 ALA A N 1
ATOM 922 C CA . ALA A 1 112 ? 1.009 -6.727 -6.879 1.00 89.00 112 ALA A CA 1
ATOM 923 C C . ALA A 1 112 ? 0.925 -5.194 -7.026 1.00 89.00 112 ALA A C 1
ATOM 925 O O . ALA A 1 112 ? 0.841 -4.692 -8.145 1.00 89.00 112 ALA A O 1
ATOM 926 N N . TYR A 1 113 ? 1.003 -4.436 -5.924 1.00 88.81 113 TYR A N 1
ATOM 927 C CA . TYR A 1 113 ? 1.086 -2.969 -5.972 1.00 88.81 113 TYR A CA 1
ATOM 928 C C . TYR A 1 113 ? 2.444 -2.457 -6.491 1.00 88.81 113 TYR A C 1
ATOM 930 O O . TYR A 1 113 ? 2.576 -1.271 -6.800 1.00 88.81 113 TYR A O 1
ATOM 938 N N . GLY A 1 114 ? 3.451 -3.330 -6.606 1.00 87.44 114 GLY A N 1
ATOM 939 C CA . GLY A 1 114 ? 4.731 -3.030 -7.240 1.00 87.44 114 GLY A CA 1
ATOM 940 C C . GLY A 1 114 ? 5.694 -2.215 -6.373 1.00 87.44 114 GLY A C 1
ATOM 941 O O . GLY A 1 114 ? 5.690 -2.269 -5.140 1.00 87.44 114 GLY A O 1
ATOM 942 N N . TRP A 1 115 ? 6.569 -1.457 -7.036 1.00 85.88 115 TRP A N 1
ATOM 943 C CA . TRP A 1 115 ? 7.682 -0.771 -6.374 1.00 85.88 115 TRP A CA 1
ATOM 944 C C . TRP A 1 115 ? 7.289 0.297 -5.335 1.00 85.88 115 TRP A C 1
ATOM 946 O O . TRP A 1 115 ? 8.031 0.425 -4.359 1.00 85.88 115 TRP A O 1
ATOM 956 N N . PRO A 1 116 ? 6.158 1.033 -5.439 1.00 86.19 116 PRO A N 1
ATOM 957 C CA . PRO A 1 116 ? 5.771 1.970 -4.387 1.00 86.19 116 PRO A CA 1
ATOM 958 C C . PRO A 1 116 ? 5.473 1.244 -3.073 1.00 86.19 116 PRO A C 1
ATOM 960 O O . PRO A 1 116 ? 5.940 1.670 -2.019 1.00 86.19 116 PRO A O 1
ATOM 963 N N . MET A 1 117 ? 4.765 0.109 -3.134 1.00 88.69 117 MET A N 1
ATOM 964 C CA . MET A 1 117 ? 4.464 -0.686 -1.942 1.00 88.69 117 MET A CA 1
ATOM 965 C C . MET A 1 117 ? 5.729 -1.305 -1.346 1.00 88.69 117 MET A C 1
ATOM 967 O O . MET A 1 117 ? 5.880 -1.336 -0.124 1.00 88.69 117 MET A O 1
ATOM 971 N N . PHE A 1 118 ? 6.682 -1.719 -2.186 1.00 87.38 118 PHE A N 1
ATOM 972 C CA . PHE A 1 118 ? 8.006 -2.140 -1.724 1.00 87.38 118 PHE A CA 1
ATOM 973 C C . PHE A 1 118 ? 8.692 -1.041 -0.901 1.00 87.38 118 PHE A C 1
ATOM 975 O O . PHE A 1 118 ? 9.136 -1.302 0.212 1.00 87.38 118 PHE A O 1
ATOM 982 N N . LEU A 1 119 ? 8.709 0.206 -1.382 1.00 87.06 119 LEU A N 1
ATOM 983 C CA . LEU A 1 119 ? 9.304 1.323 -0.639 1.00 87.06 119 LEU A CA 1
ATOM 984 C C . LEU A 1 119 ? 8.538 1.701 0.633 1.00 87.06 119 LEU A C 1
ATOM 986 O O . LEU A 1 119 ? 9.159 2.149 1.588 1.00 87.06 119 LEU A O 1
ATOM 990 N N . MET A 1 120 ? 7.212 1.540 0.657 1.00 85.44 120 MET A N 1
ATOM 991 C CA . MET A 1 120 ? 6.406 1.805 1.857 1.00 85.44 120 MET A CA 1
ATOM 992 C C . MET A 1 120 ? 6.604 0.747 2.947 1.00 85.44 120 MET A C 1
ATOM 994 O O . MET A 1 120 ? 6.479 1.053 4.130 1.00 85.44 120 MET A O 1
ATOM 998 N N . THR A 1 121 ? 6.877 -0.498 2.552 1.00 84.62 121 THR A N 1
ATOM 999 C CA . THR A 1 121 ? 7.034 -1.638 3.471 1.00 84.62 121 THR A CA 1
ATOM 1000 C C . THR A 1 121 ? 8.477 -1.868 3.906 1.00 84.62 121 THR A C 1
ATOM 1002 O O . THR A 1 121 ? 8.707 -2.473 4.951 1.00 84.62 121 THR A O 1
ATOM 1005 N N . HIS A 1 122 ? 9.450 -1.384 3.136 1.00 80.88 122 HIS A N 1
ATOM 1006 C CA . HIS A 1 122 ? 10.871 -1.514 3.439 1.00 80.88 122 HIS A CA 1
ATOM 1007 C C . HIS A 1 122 ? 11.417 -0.208 4.027 1.00 80.88 122 HIS A C 1
ATOM 1009 O O . HIS A 1 122 ? 10.913 0.879 3.762 1.00 80.88 122 HIS A O 1
ATOM 1015 N N . SER A 1 123 ? 12.450 -0.313 4.866 1.00 76.94 123 SER A N 1
ATOM 1016 C CA . SER A 1 123 ? 13.048 0.824 5.579 1.00 76.94 123 SER A CA 1
ATOM 1017 C C . SER A 1 123 ? 13.622 1.898 4.638 1.00 76.94 123 SER A C 1
ATOM 1019 O O . SER A 1 123 ? 13.606 1.772 3.418 1.00 76.94 123 SER A O 1
ATOM 1021 N N . THR A 1 124 ? 14.230 2.944 5.205 1.00 69.19 124 THR A N 1
ATOM 1022 C CA . THR A 1 124 ? 14.852 4.068 4.471 1.00 69.19 124 THR A CA 1
ATOM 1023 C C . THR A 1 124 ? 15.854 3.661 3.378 1.00 69.19 124 THR A C 1
ATOM 1025 O O . THR A 1 124 ? 16.126 4.450 2.476 1.00 69.19 124 THR A O 1
ATOM 1028 N N . THR A 1 125 ? 16.380 2.431 3.406 1.00 76.81 125 THR A N 1
ATOM 1029 C CA . THR A 1 125 ? 17.271 1.867 2.379 1.00 76.81 125 THR A CA 1
ATOM 1030 C C . THR A 1 125 ? 16.547 1.116 1.254 1.00 76.81 125 THR A C 1
ATOM 1032 O O . THR A 1 125 ? 17.215 0.577 0.371 1.00 76.81 125 THR A O 1
ATOM 1035 N N . GLY A 1 126 ? 15.210 1.096 1.227 1.00 78.12 126 GLY A N 1
ATOM 1036 C CA . GLY A 1 126 ? 14.405 0.394 0.219 1.00 78.12 126 GLY A CA 1
ATOM 1037 C C . GLY A 1 126 ? 14.730 0.823 -1.213 1.00 78.12 126 GLY A C 1
ATOM 1038 O O . GLY A 1 126 ? 14.832 -0.016 -2.101 1.00 78.12 126 GLY A O 1
ATOM 1039 N N . LEU A 1 127 ? 15.023 2.107 -1.433 1.00 76.81 127 LEU A N 1
ATOM 1040 C CA . LEU A 1 127 ? 15.501 2.603 -2.728 1.00 76.81 127 LEU A CA 1
ATOM 1041 C C . LEU A 1 127 ? 16.823 1.940 -3.136 1.00 76.81 127 LEU A C 1
ATOM 1043 O O . LEU A 1 127 ? 16.942 1.449 -4.252 1.00 76.81 127 LEU A O 1
ATOM 1047 N N . CYS A 1 128 ? 17.794 1.858 -2.224 1.00 77.50 128 CYS A N 1
ATOM 1048 C CA . CYS A 1 128 ? 19.081 1.215 -2.490 1.00 77.50 128 CYS A CA 1
ATOM 1049 C C . CYS A 1 128 ? 18.923 -0.287 -2.767 1.00 77.50 128 CYS A C 1
ATOM 1051 O O . CYS A 1 128 ? 19.563 -0.810 -3.675 1.00 77.50 128 CYS A O 1
ATOM 1053 N N . GLN A 1 129 ? 18.060 -0.971 -2.010 1.00 79.31 129 GLN A N 1
ATOM 1054 C CA . GLN A 1 129 ? 17.778 -2.399 -2.193 1.00 79.31 129 GLN A CA 1
ATOM 1055 C C . GLN A 1 129 ? 17.061 -2.690 -3.512 1.00 79.31 129 GLN A C 1
ATOM 1057 O O . GLN A 1 129 ? 17.300 -3.726 -4.127 1.00 79.31 129 GLN A O 1
ATOM 1062 N N . LEU A 1 130 ? 16.181 -1.787 -3.949 1.00 79.88 130 LEU A N 1
ATOM 1063 C CA . LEU A 1 130 ? 15.499 -1.925 -5.225 1.00 79.88 130 LEU A CA 1
ATOM 1064 C C . LEU A 1 130 ? 16.468 -1.667 -6.381 1.00 79.88 130 LEU A C 1
ATOM 1066 O O . LEU A 1 130 ? 16.498 -2.455 -7.321 1.00 79.88 130 LEU A O 1
ATOM 1070 N N . CYS A 1 131 ? 17.305 -0.628 -6.286 1.00 76.81 131 CYS A N 1
ATOM 1071 C CA . CYS A 1 131 ? 18.275 -0.253 -7.318 1.00 76.81 131 CYS A CA 1
ATOM 1072 C C . CYS A 1 131 ? 19.235 -1.388 -7.706 1.00 76.81 131 CYS A C 1
ATOM 1074 O O . CYS A 1 131 ? 19.582 -1.511 -8.878 1.00 76.81 131 CYS A O 1
ATOM 1076 N N . THR A 1 132 ? 19.632 -2.254 -6.768 1.00 74.5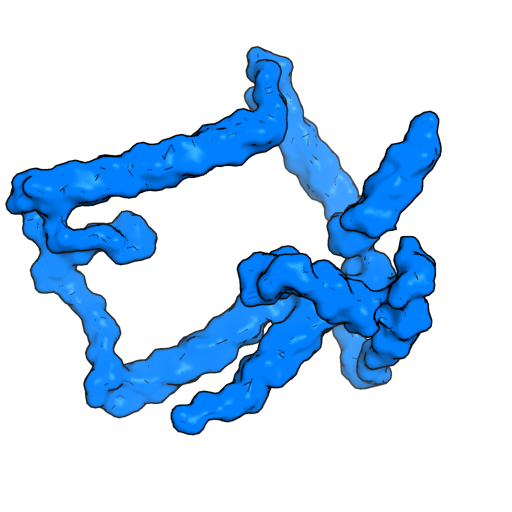6 132 THR A N 1
ATOM 1077 C CA . THR A 1 132 ? 20.491 -3.417 -7.074 1.00 74.56 132 THR A CA 1
ATOM 1078 C C . THR A 1 132 ? 19.765 -4.533 -7.830 1.00 74.56 132 THR A C 1
ATOM 1080 O O . THR A 1 132 ? 20.411 -5.411 -8.396 1.00 74.56 132 THR A O 1
ATOM 1083 N N . LYS A 1 133 ? 18.429 -4.507 -7.859 1.00 77.00 133 LYS A N 1
ATOM 1084 C CA . LYS A 1 133 ? 17.567 -5.512 -8.498 1.00 77.00 133 LYS A CA 1
ATOM 1085 C C . LYS A 1 133 ? 16.896 -5.009 -9.781 1.00 77.00 133 LYS A C 1
ATOM 1087 O O . LYS A 1 133 ? 16.129 -5.757 -10.381 1.00 77.00 133 LYS A O 1
ATOM 1092 N N . LEU A 1 134 ? 17.150 -3.763 -10.183 1.00 76.62 134 LEU A N 1
ATOM 1093 C CA . LEU A 1 134 ? 16.611 -3.182 -11.412 1.00 76.62 134 LEU A CA 1
ATOM 1094 C C . LEU A 1 134 ? 17.346 -3.709 -12.644 1.00 76.62 134 LEU A C 1
ATOM 1096 O O . LEU A 1 134 ? 18.543 -3.982 -12.604 1.00 76.62 134 LEU A O 1
ATOM 1100 N N . SER A 1 135 ? 16.631 -3.743 -13.766 1.00 69.00 135 SER A N 1
ATOM 1101 C CA . SER A 1 135 ? 17.189 -4.050 -15.080 1.00 69.00 135 SER A CA 1
ATOM 1102 C C . SER A 1 135 ? 17.097 -2.796 -15.958 1.00 69.00 135 SER A C 1
ATOM 1104 O O . SER A 1 135 ? 16.211 -2.677 -16.798 1.00 69.00 135 SER A O 1
ATOM 1106 N N . CYS A 1 136 ? 17.959 -1.793 -15.727 1.00 66.31 136 CYS A N 1
ATOM 1107 C CA . CYS A 1 136 ? 18.114 -0.668 -16.663 1.00 66.31 136 CYS A CA 1
ATOM 1108 C C . CYS A 1 136 ? 19.539 -0.108 -16.718 1.00 66.31 136 CYS A C 1
ATOM 1110 O O . CYS A 1 136 ? 20.222 0.007 -15.707 1.00 66.31 136 CYS A O 1
ATOM 1112 N N . ALA A 1 137 ? 19.926 0.381 -17.899 1.00 61.38 137 ALA A N 1
ATOM 1113 C CA . ALA A 1 137 ? 21.091 1.244 -18.112 1.00 61.38 137 ALA A CA 1
ATOM 1114 C C . ALA A 1 137 ? 20.843 2.731 -17.752 1.00 61.38 137 ALA A C 1
ATOM 1116 O O . ALA A 1 137 ? 21.710 3.576 -17.953 1.00 61.38 137 ALA A O 1
ATOM 1117 N N . CYS A 1 138 ? 19.652 3.064 -17.244 1.00 62.16 138 CYS A N 1
ATOM 1118 C CA . CYS A 1 138 ? 19.185 4.420 -16.948 1.00 62.16 138 CYS A CA 1
ATOM 1119 C C . CYS A 1 138 ? 19.990 5.101 -15.828 1.00 62.16 138 CYS A C 1
ATOM 1121 O O . CYS A 1 138 ? 20.056 6.327 -15.763 1.00 62.16 138 CYS A O 1
ATOM 1123 N N . ILE A 1 139 ? 20.549 4.302 -14.914 1.00 59.53 139 ILE A N 1
ATOM 1124 C CA . ILE A 1 139 ? 21.292 4.758 -13.742 1.00 59.53 139 ILE A CA 1
ATOM 1125 C C . ILE A 1 139 ? 22.666 4.067 -13.777 1.00 59.53 139 ILE A C 1
ATOM 1127 O O . ILE A 1 139 ? 22.704 2.836 -13.793 1.00 59.53 139 ILE A O 1
ATOM 1131 N N . PRO A 1 140 ? 23.793 4.806 -13.738 1.00 55.69 140 PRO A N 1
ATOM 1132 C CA . PRO A 1 140 ? 25.137 4.230 -13.872 1.00 55.69 140 PRO A CA 1
ATOM 1133 C C . PRO A 1 140 ? 25.474 3.133 -12.847 1.00 55.69 140 PRO A C 1
ATOM 1135 O O . PRO A 1 140 ? 26.255 2.234 -13.144 1.00 55.69 140 PRO A O 1
ATOM 1138 N N . CYS A 1 141 ? 24.878 3.181 -11.649 1.00 52.75 141 CYS A N 1
ATOM 1139 C CA . CYS A 1 141 ? 25.069 2.184 -10.591 1.00 52.75 141 CYS A CA 1
ATOM 1140 C C . CYS A 1 141 ? 24.121 0.971 -10.671 1.00 52.75 141 CYS A C 1
ATOM 1142 O O . CYS A 1 141 ? 24.297 0.028 -9.906 1.00 52.75 141 CYS A O 1
ATOM 1144 N N . CYS A 1 142 ? 23.144 0.965 -11.587 1.00 53.50 142 CYS A N 1
ATOM 1145 C CA . CYS A 1 142 ? 22.141 -0.102 -11.737 1.00 53.50 142 CYS A CA 1
ATOM 1146 C C . CYS A 1 142 ? 22.427 -1.035 -12.929 1.00 53.50 142 CYS A C 1
ATOM 1148 O O . CYS A 1 142 ? 21.580 -1.828 -13.323 1.00 53.50 142 CYS A O 1
ATOM 1150 N N . CYS A 1 143 ? 23.636 -0.982 -13.498 1.00 49.19 143 CYS A N 1
ATOM 1151 C CA . CYS A 1 143 ? 24.061 -1.784 -14.652 1.00 49.19 143 CYS A CA 1
ATOM 1152 C C . CYS A 1 143 ? 24.271 -3.284 -14.348 1.00 49.19 143 CYS A C 1
ATOM 1154 O O . CYS A 1 143 ? 24.984 -3.969 -15.086 1.00 49.19 143 CYS A O 1
ATOM 1156 N N . GLN A 1 144 ? 23.674 -3.824 -13.283 1.00 52.94 144 GLN A N 1
ATOM 1157 C CA . GLN A 1 144 ? 23.576 -5.268 -13.123 1.00 52.94 144 GLN A CA 1
ATOM 1158 C C . GLN A 1 144 ? 22.369 -5.744 -13.923 1.00 52.94 144 GLN A C 1
ATOM 1160 O O . GLN A 1 144 ? 21.228 -5.481 -13.568 1.00 52.94 144 GLN A O 1
ATOM 1165 N N . LYS A 1 145 ? 22.624 -6.457 -15.026 1.00 52.88 145 LYS A N 1
ATOM 1166 C CA . LYS A 1 145 ? 21.590 -7.220 -15.731 1.00 52.88 145 LYS A CA 1
ATOM 1167 C C . LYS A 1 145 ? 21.054 -8.282 -14.771 1.00 52.88 145 LYS A C 1
ATOM 1169 O O . LYS A 1 145 ? 21.548 -9.410 -14.769 1.00 52.88 145 LYS A O 1
ATOM 1174 N N . THR A 1 146 ? 20.056 -7.951 -13.959 1.00 55.94 146 THR A N 1
ATOM 1175 C CA . THR A 1 146 ? 19.178 -8.971 -13.395 1.00 55.94 146 THR A CA 1
ATOM 1176 C C . THR A 1 146 ? 18.530 -9.637 -14.598 1.00 55.94 146 THR A C 1
ATOM 1178 O O . THR A 1 146 ? 17.704 -9.047 -15.293 1.00 55.94 146 THR A O 1
ATOM 1181 N N . ARG A 1 147 ? 19.010 -10.838 -14.932 1.00 57.25 147 ARG A N 1
ATOM 1182 C CA . ARG A 1 147 ? 18.418 -11.632 -16.000 1.00 57.25 147 ARG A CA 1
ATOM 1183 C C . ARG A 1 147 ? 17.001 -11.953 -15.546 1.00 57.25 147 ARG A C 1
ATOM 1185 O O . ARG A 1 147 ? 16.822 -12.655 -14.551 1.00 57.25 147 ARG A O 1
ATOM 1192 N N . ILE A 1 148 ? 16.026 -11.370 -16.238 1.00 66.25 148 ILE A N 1
ATOM 1193 C CA . ILE A 1 148 ? 14.662 -11.888 -16.238 1.00 66.25 148 ILE A CA 1
ATOM 1194 C C . ILE A 1 148 ? 14.798 -13.351 -16.654 1.00 66.25 148 ILE A C 1
ATOM 1196 O O . ILE A 1 148 ? 15.533 -13.652 -17.601 1.00 66.25 148 ILE A O 1
ATOM 1200 N N . ASP A 1 149 ? 14.199 -14.247 -15.877 1.00 68.19 149 ASP A N 1
ATOM 1201 C CA . ASP A 1 149 ? 14.245 -15.673 -16.174 1.00 68.19 149 ASP A CA 1
ATOM 1202 C C . ASP A 1 149 ? 13.663 -15.892 -17.584 1.00 68.19 149 ASP A C 1
ATOM 1204 O O . ASP A 1 149 ? 12.604 -15.327 -17.867 1.00 68.19 149 ASP A O 1
ATOM 1208 N N . PRO A 1 150 ? 14.330 -16.627 -18.493 1.00 62.41 150 PRO A N 1
ATOM 1209 C CA . PRO A 1 150 ? 13.815 -16.891 -19.837 1.00 62.41 150 PRO A CA 1
ATOM 1210 C C . PRO A 1 150 ? 12.402 -17.494 -19.873 1.00 62.41 150 PRO A C 1
ATOM 1212 O O . PRO A 1 150 ? 11.727 -17.341 -20.887 1.00 62.41 150 PRO A O 1
ATOM 1215 N N . GLU A 1 151 ? 11.936 -18.137 -18.797 1.00 68.50 151 GLU A N 1
ATOM 1216 C CA . GLU A 1 151 ? 10.553 -18.636 -18.695 1.00 68.50 151 GLU A CA 1
ATOM 1217 C C . GLU A 1 151 ? 9.531 -17.560 -18.276 1.00 68.50 151 GLU A C 1
ATOM 1219 O O . GLU A 1 151 ? 8.320 -17.758 -18.389 1.00 68.50 151 GLU A O 1
ATOM 1224 N N . THR A 1 152 ? 9.988 -16.397 -17.802 1.00 74.00 152 THR A N 1
ATOM 1225 C CA . THR A 1 152 ? 9.100 -15.318 -17.356 1.00 74.00 152 THR A CA 1
ATOM 1226 C C . THR A 1 152 ? 8.630 -14.478 -18.541 1.00 74.00 152 THR A C 1
ATOM 1228 O O . THR A 1 152 ? 9.364 -13.647 -19.075 1.00 74.00 152 THR A O 1
ATOM 1231 N N . ASN A 1 153 ? 7.351 -14.616 -18.888 1.00 76.56 153 ASN A N 1
ATOM 1232 C CA . ASN A 1 153 ? 6.680 -13.727 -19.834 1.00 76.56 153 ASN A CA 1
ATOM 1233 C C . ASN A 1 153 ? 6.327 -12.391 -19.158 1.00 76.56 153 ASN A C 1
ATOM 1235 O O . ASN A 1 153 ? 5.246 -12.236 -18.590 1.00 76.56 153 ASN A O 1
ATOM 1239 N N . LEU A 1 154 ? 7.243 -11.420 -19.207 1.00 74.94 154 LEU A N 1
ATOM 1240 C CA . LEU A 1 154 ? 6.990 -10.063 -18.717 1.00 74.94 154 LEU A CA 1
ATOM 1241 C C . LEU A 1 154 ? 6.092 -9.302 -19.707 1.00 74.94 154 LEU A C 1
ATOM 1243 O O . LEU A 1 154 ? 6.536 -8.915 -20.788 1.00 74.94 154 LEU A O 1
ATOM 1247 N N . ILE A 1 155 ? 4.839 -9.063 -19.325 1.00 75.75 155 ILE A N 1
ATOM 1248 C CA . ILE A 1 155 ? 3.892 -8.259 -20.104 1.00 75.75 155 ILE A CA 1
ATOM 1249 C C . ILE A 1 155 ? 3.923 -6.829 -19.560 1.00 75.75 155 ILE A C 1
ATOM 1251 O O . ILE A 1 155 ? 3.522 -6.613 -18.424 1.00 75.75 155 ILE A O 1
ATOM 1255 N N . GLU A 1 156 ? 4.396 -5.884 -20.377 1.00 70.06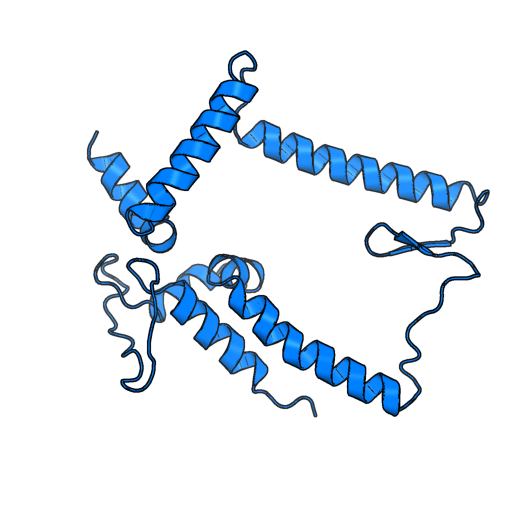 156 GLU A N 1
ATOM 1256 C CA . GLU A 1 156 ? 4.349 -4.429 -20.143 1.00 70.06 156 GLU A CA 1
ATOM 1257 C C . GLU A 1 156 ? 4.741 -3.961 -18.717 1.00 70.06 156 GLU A C 1
ATOM 1259 O O . GLU A 1 156 ? 3.893 -3.766 -17.851 1.00 70.06 156 GLU A O 1
ATOM 1264 N N . ASP A 1 157 ? 6.030 -3.667 -18.491 1.00 74.00 157 ASP A N 1
ATOM 1265 C CA . ASP A 1 157 ? 6.522 -2.985 -17.276 1.00 74.00 157 ASP A CA 1
ATOM 1266 C C . ASP A 1 157 ? 7.181 -1.628 -17.623 1.00 74.00 157 ASP A C 1
ATOM 1268 O O . ASP A 1 157 ? 7.338 -1.254 -18.790 1.00 74.00 157 ASP A O 1
ATOM 1272 N N . ASN A 1 158 ? 7.560 -0.852 -16.605 1.00 75.12 158 ASN A N 1
ATOM 1273 C CA . ASN A 1 158 ? 8.326 0.381 -16.760 1.00 75.12 158 ASN A CA 1
ATOM 1274 C C . ASN A 1 158 ? 9.749 0.112 -17.294 1.00 75.12 158 ASN A C 1
ATOM 1276 O O . ASN A 1 158 ? 10.237 -1.018 -17.302 1.00 75.12 158 ASN A O 1
ATOM 1280 N N . CYS A 1 159 ? 10.444 1.181 -17.699 1.00 72.56 159 CYS A N 1
ATOM 1281 C CA . CYS A 1 159 ? 11.762 1.109 -18.343 1.00 72.56 159 CYS A CA 1
ATOM 1282 C C . CYS A 1 159 ? 12.823 0.317 -17.553 1.00 72.56 159 CYS A C 1
ATOM 1284 O O . CYS A 1 159 ? 13.763 -0.191 -18.161 1.00 72.56 159 CYS A O 1
ATOM 1286 N N . CYS A 1 160 ? 12.701 0.218 -16.225 1.00 75.06 160 CYS A N 1
ATOM 1287 C CA . CYS A 1 160 ? 13.662 -0.502 -15.387 1.00 75.06 160 CYS A CA 1
ATOM 1288 C C . CYS A 1 160 ? 13.113 -1.803 -14.796 1.00 75.06 160 CYS A C 1
ATOM 1290 O O . CYS A 1 160 ? 13.765 -2.401 -13.937 1.00 75.06 160 CYS A O 1
ATOM 1292 N N . SER A 1 161 ? 11.927 -2.232 -15.238 1.00 79.75 161 SER A N 1
ATOM 1293 C CA . SER A 1 161 ? 11.196 -3.373 -14.682 1.00 79.75 161 SER A CA 1
ATOM 1294 C C . SER A 1 161 ? 11.016 -3.280 -13.156 1.00 79.75 161 SER A C 1
ATOM 1296 O O . SER A 1 161 ? 11.159 -4.271 -12.436 1.00 79.75 161 SER A O 1
ATOM 1298 N N . CYS A 1 162 ? 10.777 -2.068 -12.625 1.00 81.94 162 CYS A N 1
ATOM 1299 C CA . CYS A 1 162 ? 10.738 -1.844 -11.172 1.00 81.94 162 CYS A CA 1
ATOM 1300 C C . CYS A 1 162 ? 9.587 -2.611 -10.504 1.00 81.94 162 CYS A C 1
ATOM 1302 O O . CYS A 1 162 ? 9.735 -3.019 -9.353 1.00 81.94 162 CYS A O 1
ATOM 1304 N N . ASN A 1 163 ? 8.463 -2.830 -11.203 1.00 86.06 163 ASN A N 1
ATOM 1305 C CA . ASN A 1 163 ? 7.352 -3.598 -10.642 1.00 86.06 163 ASN A CA 1
ATOM 1306 C C . ASN A 1 163 ? 7.718 -5.077 -10.532 1.00 86.06 163 ASN A C 1
ATOM 1308 O O . ASN A 1 163 ? 7.519 -5.664 -9.472 1.00 86.06 163 ASN A O 1
ATOM 1312 N N . TYR A 1 164 ? 8.333 -5.653 -11.567 1.00 85.56 164 TYR A N 1
ATOM 1313 C CA . TYR A 1 164 ? 8.844 -7.021 -11.509 1.00 85.56 164 TYR A CA 1
ATOM 1314 C C . TYR A 1 164 ? 9.928 -7.205 -10.434 1.00 85.56 164 TYR A C 1
ATOM 1316 O O . TYR A 1 164 ? 9.881 -8.162 -9.659 1.00 85.56 164 TYR A O 1
ATOM 1324 N N . ALA A 1 165 ? 10.880 -6.271 -10.335 1.00 85.88 165 ALA A N 1
ATOM 1325 C CA . ALA A 1 165 ? 11.931 -6.310 -9.317 1.00 85.88 165 ALA A CA 1
ATOM 1326 C C . ALA A 1 165 ? 11.356 -6.273 -7.888 1.00 85.88 165 ALA A C 1
ATOM 1328 O O . ALA A 1 165 ? 11.790 -7.036 -7.018 1.00 85.88 165 ALA A O 1
ATOM 1329 N N . ALA A 1 166 ? 10.352 -5.423 -7.660 1.00 88.31 166 ALA A N 1
ATOM 1330 C CA . ALA A 1 166 ? 9.630 -5.338 -6.396 1.00 88.31 166 ALA A CA 1
ATOM 1331 C C . ALA A 1 166 ? 8.842 -6.620 -6.098 1.00 88.31 166 ALA A C 1
ATOM 1333 O O . ALA A 1 166 ? 8.999 -7.184 -5.015 1.00 88.31 166 ALA A O 1
ATOM 1334 N N . LEU A 1 167 ? 8.075 -7.122 -7.073 1.00 88.44 167 LEU A N 1
ATOM 1335 C CA . LEU A 1 167 ? 7.303 -8.362 -6.968 1.00 88.44 167 LEU A CA 1
ATOM 1336 C C . LEU A 1 167 ? 8.202 -9.532 -6.559 1.00 88.44 167 LEU A C 1
ATOM 1338 O O . LEU A 1 167 ? 7.943 -10.186 -5.551 1.00 88.44 167 LEU A O 1
ATOM 1342 N N . ARG A 1 168 ? 9.309 -9.745 -7.281 1.00 86.69 168 ARG A N 1
ATOM 1343 C CA . ARG A 1 168 ? 10.276 -10.810 -6.983 1.00 86.69 168 ARG A CA 1
ATOM 1344 C C . ARG A 1 168 ? 10.845 -10.680 -5.573 1.00 86.69 168 ARG A C 1
ATOM 1346 O O . ARG A 1 168 ? 11.010 -11.680 -4.881 1.00 86.69 168 ARG A O 1
ATOM 1353 N N . SER A 1 169 ? 11.150 -9.456 -5.140 1.00 86.00 169 SER A N 1
ATOM 1354 C CA . SER A 1 169 ? 11.688 -9.226 -3.801 1.00 86.00 169 SER A CA 1
ATOM 1355 C C . SER A 1 169 ? 10.662 -9.532 -2.711 1.00 86.00 169 SER A C 1
ATOM 1357 O O . SER A 1 169 ? 11.003 -10.213 -1.750 1.00 86.00 169 SER A O 1
ATOM 1359 N N . MET A 1 170 ? 9.422 -9.066 -2.859 1.00 86.69 170 MET A N 1
ATOM 1360 C CA . MET A 1 170 ? 8.378 -9.236 -1.842 1.00 86.69 170 MET A CA 1
ATOM 1361 C C . MET A 1 170 ? 7.882 -10.683 -1.761 1.00 86.69 170 MET A C 1
ATOM 1363 O O . MET A 1 170 ? 7.696 -11.204 -0.664 1.00 86.69 170 MET A O 1
ATOM 1367 N N . VAL A 1 171 ? 7.730 -11.356 -2.905 1.00 85.75 171 VAL A N 1
ATOM 1368 C CA . VAL A 1 171 ? 7.295 -12.761 -2.954 1.00 85.75 171 VAL A CA 1
ATOM 1369 C C . VAL A 1 171 ? 8.352 -13.695 -2.365 1.00 85.75 171 VAL A C 1
ATOM 1371 O O . VAL A 1 171 ? 7.997 -14.582 -1.596 1.00 85.75 171 VAL A O 1
ATOM 1374 N N . SER A 1 172 ? 9.647 -13.443 -2.601 1.00 77.12 172 SER A N 1
ATOM 1375 C CA . SER A 1 172 ? 10.724 -14.257 -2.005 1.00 77.12 172 SER A CA 1
ATOM 1376 C C . SER A 1 172 ? 10.728 -14.256 -0.470 1.00 77.12 172 SER A C 1
ATOM 1378 O O . SER A 1 172 ? 11.256 -15.170 0.153 1.00 77.12 172 SER A O 1
ATOM 1380 N N . THR A 1 173 ? 10.130 -13.239 0.159 1.00 68.69 173 THR A N 1
ATOM 1381 C CA . THR A 1 173 ? 9.947 -13.178 1.616 1.00 68.69 173 THR A CA 1
ATOM 1382 C C . THR A 1 173 ? 8.697 -13.939 2.071 1.00 68.69 173 THR A C 1
ATOM 1384 O O . THR A 1 173 ? 8.687 -14.486 3.169 1.00 68.69 173 THR A O 1
ATOM 1387 N N . GLY A 1 174 ? 7.657 -14.007 1.232 1.00 59.53 174 GLY A N 1
ATOM 1388 C CA . GLY A 1 174 ? 6.404 -14.721 1.513 1.00 59.53 174 GLY A CA 1
ATOM 1389 C C . GLY A 1 174 ? 6.481 -16.245 1.352 1.00 59.53 174 GLY A C 1
ATOM 1390 O O . GLY A 1 174 ? 5.624 -16.954 1.874 1.00 59.53 174 GLY A O 1
ATOM 1391 N N . GLU A 1 175 ? 7.512 -16.756 0.671 1.00 58.50 175 GLU A N 1
ATOM 1392 C CA . GLU A 1 175 ? 7.813 -18.195 0.581 1.00 58.50 175 GLU A CA 1
ATOM 1393 C C . GLU A 1 175 ? 8.379 -18.782 1.888 1.00 58.50 175 GLU A C 1
ATOM 1395 O O . GLU A 1 175 ? 8.493 -20.002 2.020 1.00 58.50 175 GLU A O 1
ATOM 1400 N N . VAL A 1 176 ? 8.718 -17.944 2.878 1.00 53.00 176 VAL A N 1
ATOM 1401 C CA . VAL A 1 176 ? 9.127 -18.419 4.205 1.00 53.00 176 VAL A CA 1
ATOM 1402 C C . VAL A 1 176 ? 7.908 -19.037 4.889 1.00 53.00 176 VAL A C 1
ATOM 1404 O O . VAL A 1 176 ? 6.959 -18.340 5.248 1.00 53.00 176 VAL A O 1
ATOM 1407 N N . ALA A 1 177 ? 7.926 -20.363 5.033 1.00 46.50 177 ALA A N 1
ATOM 1408 C CA . ALA A 1 177 ? 6.853 -21.126 5.654 1.00 46.50 177 ALA A CA 1
ATOM 1409 C C . ALA A 1 177 ? 6.485 -20.545 7.029 1.00 46.50 177 ALA A C 1
ATOM 1411 O O . ALA A 1 177 ? 7.349 -20.329 7.881 1.00 46.50 177 ALA A O 1
ATOM 1412 N N . ILE A 1 178 ? 5.190 -20.307 7.237 1.00 50.28 178 ILE A N 1
ATOM 1413 C CA . ILE A 1 178 ? 4.634 -19.981 8.549 1.00 50.28 178 ILE A CA 1
ATOM 1414 C C . ILE A 1 178 ? 4.677 -21.290 9.352 1.00 50.28 178 ILE A C 1
ATOM 1416 O O . ILE A 1 178 ? 3.877 -22.186 9.087 1.00 50.28 178 ILE A O 1
ATOM 1420 N N . VAL A 1 179 ? 5.667 -21.427 10.242 1.00 40.12 179 VAL A N 1
ATOM 1421 C CA . VAL A 1 179 ? 5.795 -22.552 11.192 1.00 40.12 179 VAL A CA 1
ATOM 1422 C C . VAL A 1 179 ? 4.785 -22.390 12.320 1.00 40.12 179 VAL A C 1
ATOM 1424 O O . VAL A 1 179 ? 4.657 -21.251 12.824 1.00 40.12 179 VAL A O 1
#

Organism: NCBI:txid36148

InterPro domains:
  IPR052214 Diacylglycerol Lipase-Related [PTHR45792] (1-170)

Secondary structure (DSSP, 8-state):
-HHHHHHHHHHTTTT---HHHHHHHHHHHHHHHHHTTTS---HHHHHHHHHHHHHHHHHHHHHHHHT--SSEEEEETTEEEETT-----TTSHHHHHHHHHHHHHHHHHHHHT-HHHHHHHS-TTHHHHHHTT---TTSGGG-------TT----S--TT-HHHHHHHHHHHHHTS---

Sequence (179 aa):
QDSWDHRCRLLFCCIRSTDRNKNSFADIARLLSDFFRDLDVVPSDVVAGLVLLRKFQKIEQEAVVNQHKNDTYEYLSGVPVTSNTKFLPLRDAQYYQHFQSVIHYMHYALAAYGWPMFLMTHSTTGLCQLCTKLSCACIPCCCQKTRIDPETNLIEDNCCSCNYAALRSMVSTGEVAIV

Radius of gyration: 22.46 Å; chains: 1; bounding box: 49×54×51 Å